Protein AF-A0AAF0L3R3-F1 (afdb_monomer_lite)

Sequence (120 aa):
MTKEWRGQRQHPVTLIAAVVGAGVGLLVPLMVVGDQAGRAAPYLAVGFVGGLLLGVVAFSLLRPGWSGLVLVAAMFAAMFLFNRVLDGWSVALPPWILASFAGSVFGAHLRWLAERRRRT

Structure (mmCIF, N/CA/C/O backbone):
data_AF-A0AAF0L3R3-F1
#
_entry.id   AF-A0AAF0L3R3-F1
#
loop_
_atom_site.group_PDB
_atom_site.id
_atom_site.type_symbol
_atom_site.label_atom_id
_atom_site.label_alt_id
_atom_site.label_comp_id
_atom_site.label_asym_id
_atom_site.label_entity_id
_atom_site.label_seq_id
_atom_site.pdbx_PDB_ins_code
_atom_site.Cartn_x
_atom_site.Cartn_y
_atom_site.Cartn_z
_atom_site.occupancy
_atom_site.B_iso_or_equiv
_atom_site.auth_seq_id
_atom_site.auth_comp_id
_atom_site.auth_asym_id
_atom_site.auth_atom_id
_atom_site.pdbx_PDB_model_num
ATOM 1 N N . MET A 1 1 ? -21.870 20.090 19.122 1.00 50.16 1 MET A N 1
ATOM 2 C CA . MET A 1 1 ? -22.243 19.973 17.690 1.00 50.16 1 MET A CA 1
ATOM 3 C C . MET A 1 1 ? -21.065 19.969 16.696 1.00 50.16 1 MET A C 1
ATOM 5 O O . MET A 1 1 ? -21.262 19.584 15.555 1.00 50.16 1 MET A O 1
ATOM 9 N N . THR A 1 2 ? -19.827 20.318 17.072 1.00 55.31 2 THR A N 1
ATOM 10 C CA . THR A 1 2 ? -18.687 20.439 16.125 1.00 55.31 2 THR A CA 1
ATOM 11 C C . THR A 1 2 ? -17.878 19.156 15.874 1.00 55.31 2 THR A C 1
ATOM 13 O O . THR A 1 2 ? -17.114 19.092 14.911 1.00 55.31 2 THR A O 1
ATOM 16 N N . LYS A 1 3 ? -18.006 18.133 16.729 1.00 53.53 3 LYS A N 1
ATOM 17 C CA . LYS A 1 3 ? -17.227 16.881 16.632 1.00 53.53 3 LYS A CA 1
ATOM 18 C C . LYS A 1 3 ? -17.807 15.910 15.595 1.00 53.53 3 LYS A C 1
ATOM 20 O O . LYS A 1 3 ? -17.062 15.251 14.880 1.00 53.53 3 LYS A O 1
ATOM 25 N N . GLU A 1 4 ? -19.129 15.898 15.476 1.00 53.19 4 GLU A N 1
ATOM 26 C CA . GLU A 1 4 ? -19.893 15.021 14.583 1.00 53.19 4 GLU A CA 1
ATOM 27 C C . GLU A 1 4 ? -19.735 15.433 13.108 1.00 53.19 4 GLU A C 1
ATOM 29 O O . GLU A 1 4 ? -19.397 14.610 12.261 1.00 53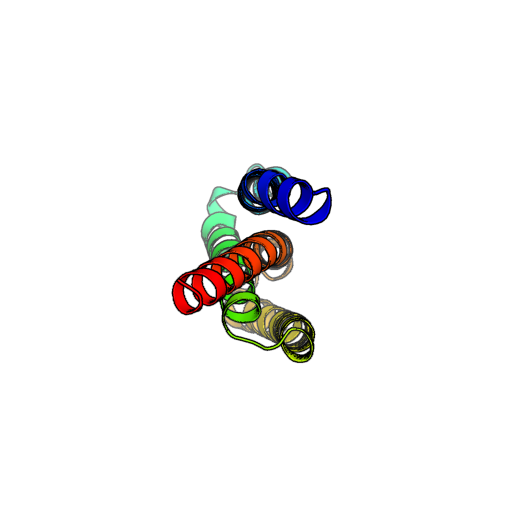.19 4 GLU A O 1
ATOM 34 N N . TRP A 1 5 ? -19.798 16.742 12.832 1.00 50.78 5 TRP A N 1
ATOM 35 C CA . TRP A 1 5 ? -19.547 17.327 11.507 1.00 50.78 5 TRP A CA 1
ATOM 36 C C . TRP A 1 5 ? -18.121 17.096 10.977 1.00 50.78 5 TRP A C 1
ATOM 38 O O . TRP A 1 5 ? -17.921 16.972 9.767 1.00 50.78 5 TRP A O 1
ATOM 48 N N . ARG A 1 6 ? -17.118 17.038 11.868 1.00 54.06 6 ARG A N 1
ATOM 49 C CA . ARG A 1 6 ? -15.716 16.796 11.485 1.00 54.06 6 ARG A CA 1
ATOM 50 C C . ARG A 1 6 ? -15.471 15.339 11.096 1.00 54.06 6 ARG A C 1
ATOM 52 O O . ARG A 1 6 ? -14.780 15.105 10.111 1.00 54.06 6 ARG A O 1
ATOM 59 N N . GLY A 1 7 ? -16.083 14.389 11.806 1.00 56.75 7 GLY A N 1
ATOM 60 C CA . GLY A 1 7 ? -16.041 12.974 11.429 1.00 56.75 7 GLY A CA 1
ATOM 61 C C . GLY A 1 7 ? -16.680 12.738 10.059 1.00 56.75 7 GLY A C 1
ATOM 62 O O . GLY A 1 7 ? -16.070 12.113 9.198 1.00 56.75 7 GLY A O 1
ATOM 63 N N . GLN A 1 8 ? -17.841 13.352 9.807 1.00 56.16 8 GLN A N 1
ATOM 64 C CA . GLN A 1 8 ? -18.625 13.122 8.590 1.00 56.16 8 GLN A CA 1
ATOM 65 C C . GLN A 1 8 ? -17.911 13.537 7.286 1.00 56.16 8 GLN A C 1
ATOM 67 O O . GLN A 1 8 ? -18.002 12.825 6.286 1.00 56.16 8 GLN A O 1
ATOM 72 N N . ARG A 1 9 ? -17.156 14.650 7.287 1.00 57.59 9 ARG A N 1
ATOM 73 C CA . ARG A 1 9 ? -16.378 15.105 6.111 1.00 57.59 9 ARG A CA 1
ATOM 74 C C . ARG A 1 9 ? -15.043 14.376 5.929 1.00 57.59 9 ARG A C 1
ATOM 76 O O . ARG A 1 9 ? -14.510 14.374 4.825 1.00 57.59 9 ARG A O 1
ATOM 83 N N . GLN A 1 10 ? -14.502 13.742 6.970 1.00 61.22 10 GLN A N 1
ATOM 84 C CA . GLN A 1 10 ? -13.243 12.990 6.878 1.00 61.22 10 GLN A CA 1
ATOM 85 C C . GLN A 1 10 ? -13.393 11.667 6.097 1.00 61.22 10 GLN A C 1
ATOM 87 O O . GLN A 1 10 ? -12.398 11.136 5.604 1.00 61.22 10 GLN A O 1
ATOM 92 N N . HIS A 1 11 ? -14.618 11.154 5.925 1.00 64.62 11 HIS A N 1
ATOM 93 C CA . HIS A 1 11 ? -14.906 9.882 5.242 1.00 64.62 11 HIS A CA 1
ATOM 94 C C . HIS A 1 11 ? -14.688 9.888 3.724 1.00 64.62 11 HIS A C 1
ATOM 96 O O . HIS A 1 11 ? -13.918 9.049 3.255 1.00 64.62 11 HIS A O 1
ATOM 102 N N . PRO A 1 12 ? -15.302 10.803 2.940 1.00 71.81 12 PRO A N 1
ATOM 103 C CA . PRO A 1 12 ? -15.013 10.873 1.512 1.00 71.81 12 PRO A CA 1
ATOM 104 C C . PRO A 1 12 ? -13.544 11.225 1.285 1.00 71.81 12 PRO A C 1
ATOM 106 O O . PRO A 1 12 ? -12.919 10.678 0.390 1.00 71.81 12 PRO A O 1
ATOM 109 N N . VAL A 1 13 ? -12.958 12.058 2.149 1.00 81.12 13 VAL A N 1
ATOM 110 C CA . VAL A 1 13 ? -11.558 12.477 2.029 1.00 81.12 13 VAL A CA 1
ATOM 111 C C . VAL A 1 13 ? -10.588 11.313 2.241 1.00 81.12 13 VAL A C 1
ATOM 113 O O . VAL A 1 13 ? -9.629 11.208 1.489 1.00 81.12 13 VAL A O 1
ATOM 116 N N . THR A 1 14 ? -10.826 10.412 3.202 1.00 83.19 14 THR A N 1
ATOM 117 C CA . THR A 1 14 ? -9.948 9.238 3.410 1.00 83.19 14 THR A CA 1
ATOM 118 C C . THR A 1 14 ? -10.056 8.219 2.280 1.00 83.19 14 THR A C 1
ATOM 120 O O . THR A 1 14 ? -9.036 7.694 1.843 1.00 83.19 14 THR A O 1
ATOM 123 N N . LEU A 1 15 ? -11.260 7.980 1.756 1.00 82.88 15 LEU A N 1
ATOM 124 C CA . LEU A 1 15 ? -11.462 7.127 0.580 1.00 82.88 15 LEU A CA 1
ATOM 125 C C . LEU A 1 15 ? -10.817 7.724 -0.674 1.00 82.88 15 LEU A C 1
ATOM 127 O O . LEU A 1 15 ? -10.066 7.037 -1.360 1.00 82.88 15 LEU A O 1
ATOM 131 N N . ILE A 1 16 ? -11.047 9.013 -0.938 1.00 87.50 16 ILE A N 1
ATOM 132 C CA . ILE A 1 16 ? -10.418 9.732 -2.053 1.00 87.50 16 ILE A CA 1
ATOM 133 C C . ILE A 1 16 ? -8.897 9.709 -1.896 1.00 87.50 16 ILE A C 1
ATOM 135 O O . ILE A 1 16 ? -8.204 9.399 -2.855 1.00 87.50 16 ILE A O 1
ATOM 139 N N . ALA A 1 17 ? -8.364 9.956 -0.697 1.00 86.81 17 ALA A N 1
ATOM 140 C CA . ALA A 1 17 ? -6.928 9.894 -0.442 1.00 86.81 17 ALA A CA 1
ATOM 141 C C . ALA A 1 17 ? -6.351 8.492 -0.685 1.00 86.81 17 ALA A C 1
ATOM 143 O O . ALA A 1 17 ? -5.265 8.381 -1.247 1.00 86.81 17 ALA A O 1
ATOM 144 N N . ALA A 1 18 ? -7.070 7.425 -0.321 1.00 87.62 18 ALA A N 1
ATOM 145 C CA . ALA A 1 18 ? -6.651 6.058 -0.619 1.00 87.62 18 ALA A CA 1
ATOM 146 C C . ALA A 1 18 ? -6.654 5.770 -2.130 1.00 87.62 18 ALA A C 1
ATOM 148 O O . ALA A 1 18 ? -5.686 5.210 -2.638 1.00 87.62 18 ALA A O 1
ATOM 149 N N . VAL A 1 19 ? -7.692 6.193 -2.861 1.00 90.06 19 VAL A N 1
ATOM 150 C CA . VAL A 1 19 ? -7.773 6.014 -4.323 1.00 90.06 19 VAL A CA 1
ATOM 151 C C . VAL A 1 19 ? -6.696 6.828 -5.038 1.00 90.06 19 VAL A C 1
ATOM 153 O O . VAL A 1 19 ? -6.002 6.298 -5.901 1.00 90.06 19 VAL A O 1
ATOM 156 N N . VAL A 1 20 ? -6.512 8.092 -4.656 1.00 90.81 20 VAL A N 1
ATOM 157 C CA . VAL A 1 20 ? -5.460 8.958 -5.201 1.00 90.81 20 VAL A CA 1
ATOM 158 C C . VAL A 1 20 ? -4.085 8.378 -4.884 1.00 90.81 20 VAL A C 1
ATOM 160 O O . VAL A 1 20 ? -3.255 8.272 -5.780 1.00 90.81 20 VAL A O 1
ATOM 163 N N . GLY A 1 21 ? -3.852 7.934 -3.647 1.00 86.94 21 GLY A N 1
ATOM 164 C CA . GLY A 1 21 ? -2.603 7.289 -3.246 1.00 86.94 21 GLY A CA 1
ATOM 165 C C . GLY A 1 21 ? -2.318 6.011 -4.037 1.00 86.94 21 GLY A C 1
ATOM 166 O O . GLY A 1 21 ? -1.187 5.804 -4.468 1.00 86.94 21 GLY A O 1
ATOM 167 N N . ALA A 1 22 ? -3.336 5.183 -4.288 1.00 88.62 22 ALA A N 1
ATOM 168 C CA . ALA A 1 22 ? -3.208 3.991 -5.123 1.00 88.62 22 ALA A CA 1
ATOM 169 C C . ALA A 1 22 ? -2.908 4.366 -6.584 1.00 88.62 22 ALA A C 1
ATOM 171 O O . ALA A 1 22 ? -2.019 3.783 -7.198 1.00 88.62 22 ALA A O 1
ATOM 172 N N . GLY A 1 23 ? -3.586 5.386 -7.118 1.00 89.19 23 GLY A N 1
ATOM 173 C CA . GLY A 1 23 ? -3.314 5.923 -8.450 1.00 89.19 23 GLY A CA 1
ATOM 174 C C . GLY A 1 23 ? -1.873 6.411 -8.590 1.00 89.19 23 GLY A C 1
ATOM 175 O O . GLY A 1 23 ? -1.190 6.029 -9.534 1.00 89.19 23 GLY A O 1
ATOM 176 N N . VAL A 1 24 ? -1.377 7.180 -7.618 1.00 88.94 24 VAL A N 1
ATOM 177 C CA . VAL A 1 24 ? 0.019 7.650 -7.565 1.00 88.94 24 VAL A CA 1
ATOM 178 C C . VAL A 1 24 ? 0.993 6.477 -7.445 1.00 88.94 24 VAL A C 1
ATOM 180 O O . VAL A 1 24 ? 1.986 6.437 -8.169 1.00 88.94 24 VAL A O 1
ATOM 183 N N . GLY A 1 25 ? 0.699 5.502 -6.582 1.00 85.06 25 GLY A N 1
ATOM 184 C CA . GLY A 1 25 ? 1.536 4.318 -6.382 1.00 85.06 25 GLY A CA 1
ATOM 185 C C . GLY A 1 25 ? 1.643 3.401 -7.594 1.00 85.06 25 GLY A C 1
ATOM 186 O O . GLY A 1 25 ? 2.609 2.651 -7.693 1.00 85.06 25 GLY A O 1
ATOM 187 N N . LEU A 1 26 ? 0.697 3.492 -8.528 1.00 87.38 26 LEU A N 1
ATOM 188 C CA . LEU A 1 26 ? 0.750 2.796 -9.808 1.00 87.38 26 LEU A CA 1
ATOM 189 C C . LEU A 1 26 ? 1.386 3.665 -10.904 1.00 87.38 26 LEU A C 1
ATOM 191 O O . LEU A 1 26 ? 2.311 3.227 -11.586 1.00 87.38 26 LEU A O 1
ATOM 195 N N . LEU A 1 27 ? 0.910 4.903 -11.068 1.00 87.06 27 LEU A N 1
ATOM 196 C CA . LEU A 1 27 ? 1.306 5.789 -12.164 1.00 87.06 27 LEU A CA 1
ATOM 197 C C . LEU A 1 27 ? 2.756 6.253 -12.053 1.00 87.06 27 LEU A C 1
ATOM 199 O O . LEU A 1 27 ? 3.461 6.240 -13.056 1.00 87.06 27 LEU A O 1
ATOM 203 N N . VAL A 1 28 ? 3.222 6.650 -10.864 1.00 87.31 28 VAL A N 1
ATOM 204 C CA . VAL A 1 28 ? 4.582 7.193 -10.714 1.00 87.31 28 VAL A CA 1
ATOM 205 C C . VAL A 1 28 ? 5.639 6.145 -11.083 1.00 87.31 28 VAL A C 1
ATOM 207 O O . VAL A 1 28 ? 6.481 6.444 -11.929 1.00 87.31 28 VAL A O 1
ATOM 210 N N . PRO A 1 29 ? 5.593 4.906 -10.559 1.00 83.38 29 PRO A N 1
ATOM 211 C CA . PRO A 1 29 ? 6.547 3.876 -10.960 1.00 83.38 29 PRO A CA 1
ATOM 212 C C . PRO A 1 29 ? 6.459 3.500 -12.442 1.00 83.38 29 PRO A C 1
ATOM 214 O O . PRO A 1 29 ? 7.495 3.294 -13.068 1.00 83.38 29 PRO A O 1
ATOM 217 N N . LEU A 1 30 ? 5.257 3.467 -13.031 1.00 84.94 30 LEU A N 1
ATOM 218 C CA . LEU A 1 30 ? 5.095 3.228 -14.471 1.00 84.94 30 LEU A CA 1
ATOM 219 C C . LEU A 1 30 ? 5.784 4.311 -15.312 1.00 84.94 30 LEU A C 1
ATOM 221 O O . LEU A 1 30 ? 6.485 3.985 -16.267 1.00 84.94 30 LEU A O 1
ATOM 225 N N . MET A 1 31 ? 5.634 5.581 -14.931 1.00 85.06 31 MET A N 1
ATOM 226 C CA . MET A 1 31 ? 6.264 6.707 -15.629 1.00 85.06 31 MET A CA 1
ATOM 227 C C . MET A 1 31 ? 7.790 6.704 -15.488 1.00 85.06 31 MET A C 1
ATOM 229 O O . MET A 1 31 ? 8.488 7.054 -16.433 1.00 85.06 31 MET A O 1
ATOM 233 N N . VAL A 1 32 ? 8.316 6.285 -14.332 1.00 84.12 32 VAL A N 1
ATOM 234 C CA . VAL A 1 32 ? 9.768 6.184 -14.093 1.00 84.12 32 VAL A CA 1
ATOM 235 C C . VAL A 1 32 ? 10.398 5.065 -14.920 1.00 84.12 32 VAL A C 1
ATOM 237 O O . VAL A 1 32 ? 11.514 5.208 -15.413 1.00 84.12 32 VAL A O 1
ATOM 240 N N . VAL A 1 33 ? 9.693 3.946 -15.070 1.00 83.50 33 VAL A N 1
ATOM 241 C CA . VAL A 1 33 ? 10.173 2.793 -15.838 1.00 83.50 33 VAL A CA 1
ATOM 242 C C . VAL A 1 33 ? 10.066 3.027 -17.353 1.00 83.50 33 VAL A C 1
ATOM 244 O O . VAL A 1 33 ? 10.880 2.492 -18.111 1.00 83.50 33 VAL A O 1
ATOM 247 N N . GLY A 1 34 ? 9.092 3.825 -17.802 1.00 81.12 34 GLY A N 1
ATOM 248 C CA . GLY A 1 34 ? 8.947 4.234 -19.201 1.00 81.12 34 GLY A CA 1
ATOM 249 C C . GLY A 1 34 ? 8.832 3.042 -20.156 1.00 81.12 34 GLY A C 1
ATOM 250 O O . GLY A 1 34 ? 8.048 2.121 -19.930 1.00 81.12 34 GLY A O 1
ATOM 251 N N . ASP A 1 35 ? 9.654 3.019 -21.204 1.00 79.94 35 ASP A N 1
ATOM 252 C CA . ASP A 1 35 ? 9.601 2.005 -22.271 1.00 79.94 35 ASP A CA 1
ATOM 253 C C . ASP A 1 35 ? 9.934 0.578 -21.793 1.00 79.94 35 ASP A C 1
ATOM 255 O O . ASP A 1 35 ? 9.616 -0.410 -22.458 1.00 79.94 35 ASP A O 1
ATOM 259 N N . GLN A 1 36 ? 10.538 0.436 -20.609 1.00 78.00 36 GLN A N 1
ATOM 260 C CA . GLN A 1 36 ? 10.807 -0.862 -19.982 1.00 78.00 36 GLN A CA 1
ATOM 261 C C . GLN A 1 36 ? 9.568 -1.428 -19.260 1.00 78.00 36 GLN A C 1
ATOM 263 O O . GLN A 1 36 ? 9.638 -2.531 -18.709 1.00 78.00 36 GLN A O 1
ATOM 268 N N . ALA A 1 37 ? 8.429 -0.718 -19.260 1.00 73.25 37 ALA A N 1
ATOM 269 C CA . ALA A 1 37 ? 7.241 -1.067 -18.476 1.00 73.25 37 ALA A CA 1
ATOM 270 C C . ALA A 1 37 ? 6.736 -2.484 -18.761 1.00 73.25 37 ALA A C 1
ATOM 272 O O . ALA A 1 37 ? 6.349 -3.185 -17.832 1.00 73.25 37 ALA A O 1
ATOM 273 N N . GLY A 1 38 ? 6.815 -2.951 -20.011 1.00 74.88 38 GLY A N 1
ATOM 274 C CA . GLY A 1 38 ? 6.408 -4.312 -20.372 1.00 74.88 38 GLY A CA 1
ATOM 275 C C . GLY A 1 38 ? 7.247 -5.406 -19.700 1.00 74.88 38 GLY A C 1
ATOM 276 O O . GLY A 1 38 ? 6.706 -6.429 -19.289 1.00 74.88 38 GLY A O 1
ATOM 277 N N . ARG A 1 39 ? 8.556 -5.181 -19.525 1.00 79.94 39 ARG A N 1
ATOM 278 C CA . ARG A 1 39 ? 9.462 -6.118 -18.829 1.00 79.94 39 ARG A CA 1
ATOM 279 C C . ARG A 1 39 ? 9.391 -5.964 -17.311 1.00 79.94 39 ARG A C 1
ATOM 281 O O . ARG A 1 39 ? 9.554 -6.933 -16.579 1.00 79.94 39 ARG A O 1
ATOM 288 N N . ALA A 1 40 ? 9.122 -4.747 -16.850 1.00 81.50 40 ALA A N 1
ATOM 289 C CA . ALA A 1 40 ? 8.985 -4.395 -15.445 1.00 81.50 40 ALA A CA 1
ATOM 290 C C . ALA A 1 40 ? 7.609 -4.735 -14.843 1.00 81.50 40 ALA A C 1
ATOM 292 O O . ALA A 1 40 ? 7.468 -4.778 -13.622 1.00 81.50 40 ALA A O 1
ATOM 293 N N . ALA A 1 41 ? 6.598 -4.966 -15.684 1.00 83.69 41 ALA A N 1
ATOM 294 C CA . ALA A 1 41 ? 5.209 -5.193 -15.302 1.00 83.69 41 ALA A CA 1
ATOM 295 C C . ALA A 1 41 ? 5.013 -6.199 -14.152 1.00 83.69 41 ALA A C 1
ATOM 297 O O . ALA A 1 41 ? 4.306 -5.847 -13.205 1.00 83.69 41 ALA A O 1
ATOM 298 N N . PRO A 1 42 ? 5.630 -7.403 -14.148 1.00 84.38 42 PRO A N 1
ATOM 299 C CA . PRO A 1 42 ? 5.452 -8.338 -13.037 1.00 84.38 42 PRO A CA 1
ATOM 300 C C . PRO A 1 42 ? 6.014 -7.787 -11.719 1.00 84.38 42 PRO A C 1
ATOM 302 O O . PRO A 1 42 ? 5.389 -7.939 -10.674 1.00 84.38 42 PRO A O 1
ATOM 305 N N . TYR A 1 43 ? 7.143 -7.079 -11.757 1.00 85.00 43 TYR A N 1
ATOM 306 C CA . TYR A 1 43 ? 7.761 -6.468 -10.577 1.00 85.00 43 TYR A CA 1
ATOM 307 C C . TYR A 1 43 ? 6.922 -5.324 -10.017 1.00 85.00 43 TYR A C 1
ATOM 309 O O . TYR A 1 43 ? 6.708 -5.241 -8.808 1.00 85.00 43 TYR A O 1
ATOM 317 N N . LEU A 1 44 ? 6.400 -4.477 -10.906 1.00 87.00 44 LEU A N 1
ATOM 318 C CA . LEU A 1 44 ? 5.495 -3.390 -10.548 1.00 87.00 44 LEU A CA 1
ATOM 319 C C . LEU A 1 44 ? 4.194 -3.929 -9.948 1.00 87.00 44 LEU A C 1
ATOM 321 O O . LEU A 1 44 ? 3.742 -3.419 -8.926 1.00 87.00 44 LEU A O 1
ATOM 325 N N . ALA A 1 45 ? 3.627 -4.984 -10.539 1.00 88.31 45 ALA A N 1
ATOM 326 C CA . ALA A 1 45 ? 2.403 -5.614 -10.058 1.00 88.31 45 ALA A CA 1
ATOM 327 C C . ALA A 1 45 ? 2.594 -6.243 -8.672 1.00 88.31 45 ALA A C 1
ATOM 329 O O . ALA A 1 45 ? 1.799 -5.981 -7.771 1.00 88.31 45 ALA A O 1
ATOM 330 N N . VAL A 1 46 ? 3.662 -7.024 -8.471 1.00 87.81 46 VAL A N 1
ATOM 331 C CA . VAL A 1 46 ? 3.950 -7.647 -7.169 1.00 87.81 46 VAL A CA 1
ATOM 332 C C . VAL A 1 46 ? 4.249 -6.583 -6.113 1.00 87.81 46 VAL A C 1
ATOM 334 O O . VAL A 1 46 ? 3.716 -6.663 -5.007 1.00 87.81 46 VAL A O 1
ATOM 337 N N . GLY A 1 47 ? 5.045 -5.568 -6.461 1.00 88.25 47 GLY A N 1
ATOM 338 C CA . GLY A 1 47 ? 5.310 -4.416 -5.605 1.00 88.25 47 GLY A CA 1
ATOM 339 C C . GLY A 1 47 ? 4.017 -3.737 -5.162 1.00 88.25 47 GLY A C 1
ATOM 340 O O . GLY A 1 47 ? 3.728 -3.650 -3.971 1.00 88.25 47 GLY A O 1
ATOM 341 N N . PHE A 1 48 ? 3.196 -3.330 -6.128 1.00 90.00 48 PHE A N 1
ATOM 342 C CA . PHE A 1 48 ? 1.943 -2.623 -5.890 1.00 90.00 48 PHE A CA 1
ATOM 343 C C . PHE A 1 48 ? 0.947 -3.444 -5.062 1.00 90.00 48 PHE A C 1
ATOM 345 O O . PHE A 1 48 ? 0.474 -2.982 -4.024 1.00 90.00 48 PHE A O 1
ATOM 352 N N . VAL A 1 49 ? 0.640 -4.671 -5.491 1.00 91.44 49 VAL A N 1
ATOM 353 C CA . VAL A 1 49 ? -0.350 -5.528 -4.821 1.00 91.44 49 VAL A CA 1
ATOM 354 C C . VAL A 1 49 ? 0.122 -5.899 -3.421 1.00 91.44 49 VAL A C 1
ATOM 356 O O . VAL A 1 49 ? -0.655 -5.807 -2.471 1.00 91.44 49 VAL A O 1
ATOM 359 N N . GLY A 1 50 ? 1.392 -6.276 -3.277 1.00 88.50 50 GLY A N 1
ATOM 360 C CA . GLY A 1 50 ? 1.955 -6.649 -1.987 1.00 88.50 50 GLY A CA 1
ATOM 361 C C . GLY A 1 50 ? 1.953 -5.488 -0.994 1.00 88.50 50 GLY A C 1
ATOM 362 O O . GLY A 1 50 ? 1.483 -5.654 0.132 1.00 88.50 50 GLY A O 1
ATOM 363 N N . GLY A 1 51 ? 2.367 -4.296 -1.434 1.00 89.00 51 GLY A N 1
ATOM 364 C CA . GLY A 1 51 ? 2.309 -3.086 -0.619 1.00 89.00 51 GLY A CA 1
ATOM 365 C C . GLY A 1 51 ? 0.879 -2.728 -0.214 1.00 89.00 51 GLY A C 1
ATOM 366 O O . GLY A 1 51 ? 0.595 -2.533 0.969 1.00 89.00 51 GLY A O 1
ATOM 367 N N . LEU A 1 52 ? -0.050 -2.714 -1.175 1.00 91.62 52 LEU A N 1
ATOM 368 C CA . LEU A 1 52 ? -1.454 -2.387 -0.924 1.00 91.62 52 LEU A CA 1
ATOM 369 C C . LEU A 1 52 ? -2.080 -3.342 0.095 1.00 91.62 52 LEU A C 1
ATOM 371 O O . LEU A 1 52 ? -2.630 -2.894 1.101 1.00 91.62 52 LEU A O 1
ATOM 375 N N . LEU A 1 53 ? -1.965 -4.652 -0.134 1.00 91.94 53 LEU A N 1
ATOM 376 C CA . LEU A 1 53 ? -2.539 -5.666 0.748 1.00 91.94 53 LEU A CA 1
ATOM 377 C C . LEU A 1 53 ? -1.948 -5.589 2.149 1.00 91.94 53 LEU A C 1
ATOM 379 O O . LEU A 1 53 ? -2.696 -5.613 3.127 1.00 91.94 53 LEU A O 1
ATOM 383 N N . LEU A 1 54 ? -0.628 -5.446 2.257 1.00 90.12 54 LEU A N 1
ATOM 384 C CA . LEU A 1 54 ? 0.027 -5.316 3.548 1.00 90.12 54 LEU A CA 1
ATOM 385 C C . LEU A 1 54 ? -0.474 -4.077 4.300 1.00 90.12 54 LEU A C 1
ATOM 387 O O . LEU A 1 54 ? -0.845 -4.189 5.468 1.00 90.12 54 LEU A O 1
ATOM 391 N N . GLY A 1 55 ? -0.525 -2.916 3.642 1.00 89.00 55 GLY A N 1
ATOM 392 C CA . GLY A 1 55 ? -1.038 -1.686 4.242 1.00 89.00 55 GLY A CA 1
ATOM 393 C C . GLY A 1 55 ? -2.477 -1.849 4.737 1.00 89.00 55 GLY A C 1
ATOM 394 O O . GLY A 1 55 ? -2.782 -1.492 5.879 1.00 89.00 55 GLY A O 1
ATOM 395 N N . VAL A 1 56 ? -3.344 -2.456 3.917 1.00 92.19 56 VAL A N 1
ATOM 396 C CA . VAL A 1 56 ? -4.744 -2.725 4.280 1.00 92.19 56 VAL A CA 1
ATOM 397 C C . VAL A 1 56 ? -4.823 -3.638 5.495 1.00 92.19 56 VAL A C 1
ATOM 399 O O . VAL A 1 56 ? -5.487 -3.298 6.474 1.00 92.19 56 VAL A O 1
ATOM 402 N N . VAL A 1 57 ? -4.147 -4.784 5.462 1.00 91.31 57 VAL A N 1
ATOM 403 C CA . VAL A 1 57 ? -4.185 -5.788 6.535 1.00 91.31 57 VAL A CA 1
ATOM 404 C C . VAL A 1 57 ? -3.617 -5.215 7.831 1.00 91.31 57 VAL A C 1
ATOM 406 O O . VAL A 1 57 ? -4.255 -5.310 8.881 1.00 91.31 57 VAL A O 1
ATOM 409 N N . ALA A 1 58 ? -2.460 -4.556 7.764 1.00 88.50 58 ALA A N 1
ATOM 410 C CA . ALA A 1 58 ? -1.797 -4.012 8.938 1.00 88.50 58 ALA A CA 1
ATOM 411 C C . ALA A 1 58 ? -2.662 -2.959 9.643 1.00 88.50 58 ALA A C 1
ATOM 413 O O . ALA A 1 58 ? -2.797 -2.994 10.863 1.00 88.50 58 ALA A O 1
ATOM 414 N N . PHE A 1 59 ? -3.294 -2.048 8.903 1.00 88.62 59 PHE A N 1
ATOM 415 C CA . PHE A 1 59 ? -4.067 -0.958 9.510 1.00 88.62 59 PHE A CA 1
ATOM 416 C C . PHE A 1 59 ? -5.531 -1.311 9.791 1.00 88.62 59 PHE A C 1
ATOM 418 O O . PHE A 1 59 ? -6.161 -0.648 10.620 1.00 88.62 59 PHE A O 1
ATOM 425 N N . SER A 1 60 ? -6.064 -2.360 9.156 1.00 88.12 60 SER A N 1
ATOM 426 C CA . SER A 1 60 ? -7.402 -2.876 9.464 1.00 88.12 60 SER A CA 1
ATOM 427 C C . SER A 1 60 ? -7.418 -3.781 10.695 1.00 88.12 60 SER A C 1
ATOM 429 O O . SER A 1 60 ? -8.339 -3.676 11.507 1.00 88.12 60 SER A O 1
ATOM 431 N N . LEU A 1 61 ? -6.403 -4.639 10.860 1.00 86.94 61 LEU A N 1
ATOM 432 C CA . LEU A 1 61 ? -6.395 -5.679 11.894 1.00 86.94 61 LEU A CA 1
ATOM 433 C C . LEU A 1 61 ? -5.521 -5.343 13.104 1.00 86.94 61 LEU A C 1
ATOM 435 O O . LEU A 1 61 ? -5.864 -5.725 14.224 1.00 86.94 61 LEU A O 1
ATOM 439 N N . LEU A 1 62 ? -4.391 -4.653 12.916 1.00 84.94 62 LEU A N 1
ATOM 440 C CA . LEU A 1 62 ? -3.452 -4.433 14.015 1.00 84.94 62 LEU A CA 1
ATOM 441 C C . LEU A 1 62 ? -3.811 -3.195 14.837 1.00 84.94 62 LEU A C 1
ATOM 443 O O . LEU A 1 62 ? -4.399 -2.208 14.375 1.00 84.94 62 LEU A O 1
ATOM 447 N N . ARG A 1 63 ? -3.381 -3.227 16.101 1.00 79.62 63 ARG A N 1
ATOM 448 C CA . ARG A 1 63 ? -3.382 -2.036 16.951 1.00 79.62 63 ARG A CA 1
ATOM 449 C C . ARG A 1 63 ? -2.449 -0.969 16.353 1.00 79.62 63 ARG A C 1
ATOM 451 O O . ARG A 1 63 ? -1.400 -1.329 15.815 1.00 79.62 63 ARG A O 1
ATOM 458 N N . PRO A 1 64 ? -2.766 0.334 16.508 1.00 72.62 64 PRO A N 1
ATOM 459 C CA . PRO A 1 64 ? -1.982 1.429 15.928 1.00 72.62 64 PRO A CA 1
ATOM 460 C C . PRO A 1 64 ? -0.475 1.333 16.214 1.00 72.62 64 PRO A C 1
ATOM 462 O O . PRO A 1 64 ? 0.325 1.537 15.309 1.00 72.62 64 PRO A O 1
ATOM 465 N N . GLY A 1 65 ? -0.086 0.922 17.428 1.00 76.88 65 GLY A N 1
ATOM 466 C CA . GLY A 1 65 ? 1.325 0.776 17.810 1.00 76.88 65 GLY A CA 1
ATOM 467 C C . GLY A 1 65 ? 2.092 -0.334 17.077 1.00 76.88 65 GLY A C 1
ATOM 468 O O . GLY A 1 65 ? 3.297 -0.218 16.904 1.00 76.88 65 GLY A O 1
ATOM 469 N N . TRP A 1 66 ? 1.410 -1.380 16.601 1.00 84.06 66 TRP A N 1
ATOM 470 C CA . TRP A 1 66 ? 2.040 -2.492 15.875 1.00 84.06 66 TRP A CA 1
ATOM 471 C C . TRP A 1 66 ? 2.010 -2.297 14.360 1.00 84.06 66 TRP A C 1
ATOM 473 O O . TRP A 1 66 ? 2.910 -2.760 13.668 1.00 84.06 66 TRP A O 1
ATOM 483 N N . SER A 1 67 ? 1.004 -1.587 13.845 1.00 80.69 67 SER A N 1
ATOM 484 C CA . SER A 1 67 ? 0.818 -1.384 12.402 1.00 80.69 67 SER A CA 1
ATOM 485 C C . SER A 1 67 ? 2.035 -0.748 11.716 1.00 80.69 67 SER A C 1
ATOM 487 O O . SER A 1 67 ? 2.479 -1.245 10.685 1.00 80.69 67 SER A O 1
ATOM 489 N N . GLY A 1 68 ? 2.637 0.279 12.327 1.00 82.50 68 GLY A N 1
ATOM 490 C CA . GLY A 1 68 ? 3.852 0.912 11.807 1.00 82.50 68 GLY A CA 1
ATOM 491 C C . GLY A 1 68 ? 5.073 -0.010 11.849 1.00 82.50 68 GLY A C 1
ATOM 492 O O . GLY A 1 68 ? 5.810 -0.092 10.871 1.00 82.50 68 GLY A O 1
ATOM 493 N N . LEU A 1 69 ? 5.254 -0.760 12.941 1.00 85.44 69 LEU A N 1
ATOM 494 C CA . LEU A 1 69 ? 6.356 -1.721 13.076 1.00 85.44 69 LEU A CA 1
ATOM 495 C C . LEU A 1 69 ? 6.256 -2.851 12.049 1.00 85.44 69 LEU A C 1
ATOM 497 O O . LEU A 1 69 ? 7.260 -3.215 11.445 1.00 85.44 69 LEU A O 1
ATOM 501 N N . VAL A 1 70 ? 5.048 -3.368 11.810 1.00 87.25 70 VAL A N 1
ATOM 502 C CA . VAL A 1 70 ? 4.804 -4.382 10.775 1.00 87.25 70 VAL A CA 1
ATOM 503 C C . VAL A 1 70 ? 5.096 -3.825 9.389 1.00 87.25 70 VAL A C 1
ATOM 505 O O . VAL A 1 70 ? 5.696 -4.529 8.584 1.00 87.25 70 VAL A O 1
ATOM 508 N N . LEU A 1 71 ? 4.750 -2.563 9.119 1.00 83.19 71 LEU A N 1
ATOM 509 C CA . LEU A 1 71 ? 5.063 -1.936 7.836 1.00 83.19 71 LEU A CA 1
ATOM 510 C C . LEU A 1 71 ? 6.580 -1.822 7.614 1.00 83.19 71 LEU A C 1
ATOM 512 O O . LEU A 1 71 ? 7.075 -2.160 6.542 1.00 83.19 71 LEU A O 1
ATOM 516 N N . VAL A 1 72 ? 7.323 -1.406 8.645 1.00 86.19 72 VAL A N 1
ATOM 517 C CA . VAL A 1 72 ? 8.791 -1.320 8.601 1.00 86.19 72 VAL A CA 1
ATOM 518 C C . VAL A 1 72 ? 9.414 -2.704 8.420 1.00 86.19 72 VAL A C 1
ATOM 520 O O . VAL A 1 72 ? 10.236 -2.894 7.526 1.00 86.19 72 VAL A O 1
AT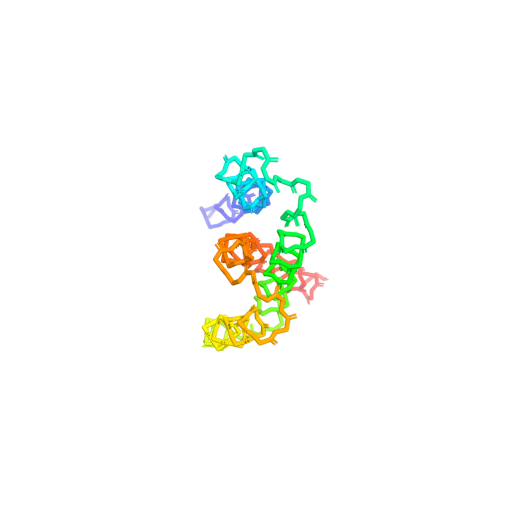OM 523 N N . ALA A 1 73 ? 9.002 -3.691 9.217 1.00 87.00 73 ALA A N 1
ATOM 524 C CA . ALA A 1 73 ? 9.504 -5.060 9.110 1.00 87.00 73 ALA A CA 1
ATOM 525 C C . ALA A 1 73 ? 9.214 -5.663 7.727 1.00 87.00 73 ALA A C 1
ATOM 527 O O . ALA A 1 73 ? 10.086 -6.278 7.112 1.00 87.00 73 ALA A O 1
ATOM 528 N N . ALA A 1 74 ? 8.014 -5.432 7.199 1.00 85.50 74 ALA A N 1
ATOM 529 C CA . ALA A 1 74 ? 7.636 -5.881 5.871 1.00 85.50 74 ALA A CA 1
ATOM 530 C C . ALA A 1 74 ? 8.401 -5.156 4.759 1.00 85.50 74 ALA A C 1
ATOM 532 O O . ALA A 1 74 ? 8.631 -5.755 3.716 1.00 85.50 74 ALA A O 1
ATOM 533 N N . MET A 1 75 ? 8.844 -3.913 4.971 1.00 82.25 75 MET A N 1
ATOM 534 C CA . MET A 1 75 ? 9.719 -3.217 4.024 1.00 82.25 75 MET A 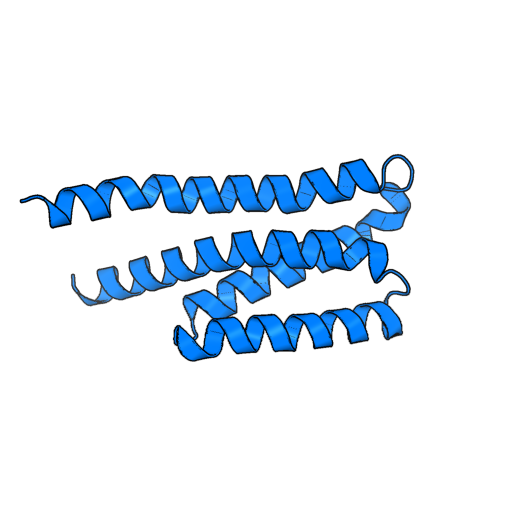CA 1
ATOM 535 C C . MET A 1 75 ? 11.076 -3.920 3.907 1.00 82.25 75 MET A C 1
ATOM 537 O O . MET A 1 75 ? 11.544 -4.165 2.796 1.00 82.25 75 MET A O 1
ATOM 541 N N . PHE A 1 76 ? 11.673 -4.327 5.031 1.00 85.25 76 PHE A N 1
ATOM 542 C CA . PHE A 1 76 ? 12.903 -5.128 5.021 1.00 85.25 76 PHE A CA 1
ATOM 543 C C . PHE A 1 76 ? 12.685 -6.521 4.416 1.00 85.25 76 PHE A C 1
ATOM 545 O O . PHE A 1 76 ?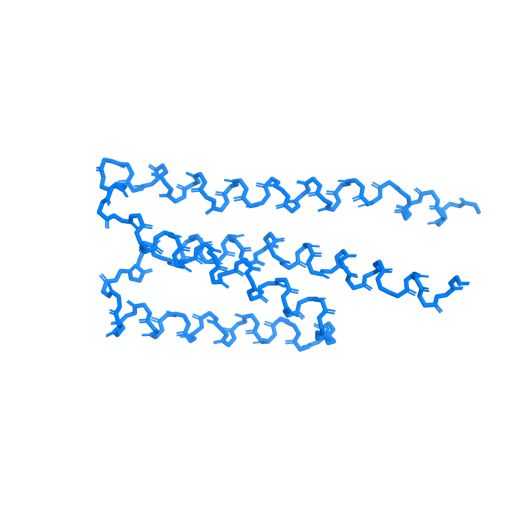 13.514 -6.992 3.637 1.00 85.25 76 PHE A O 1
ATOM 552 N N . ALA A 1 77 ? 11.554 -7.166 4.716 1.00 84.44 77 ALA A N 1
ATOM 553 C CA . ALA A 1 77 ? 11.205 -8.456 4.126 1.00 84.44 77 ALA A CA 1
ATOM 554 C C . ALA A 1 77 ? 11.001 -8.356 2.604 1.00 84.44 77 ALA A C 1
ATOM 556 O O . ALA A 1 77 ? 11.508 -9.195 1.863 1.00 84.44 77 ALA A O 1
ATOM 557 N N . ALA A 1 78 ? 10.320 -7.311 2.128 1.00 81.38 78 ALA A N 1
ATOM 558 C CA . ALA A 1 78 ? 10.116 -7.039 0.708 1.00 81.38 78 ALA A CA 1
ATOM 559 C C . ALA A 1 78 ? 11.442 -6.747 0.001 1.00 81.38 78 ALA A C 1
ATOM 561 O O . ALA A 1 78 ? 11.703 -7.289 -1.067 1.00 81.38 78 ALA A O 1
ATOM 562 N N . MET A 1 79 ? 12.319 -5.961 0.627 1.00 80.06 79 MET A N 1
ATOM 563 C CA . MET A 1 79 ? 13.674 -5.717 0.138 1.00 80.06 79 MET A CA 1
ATOM 564 C C . MET A 1 79 ? 14.465 -7.020 -0.021 1.00 80.06 79 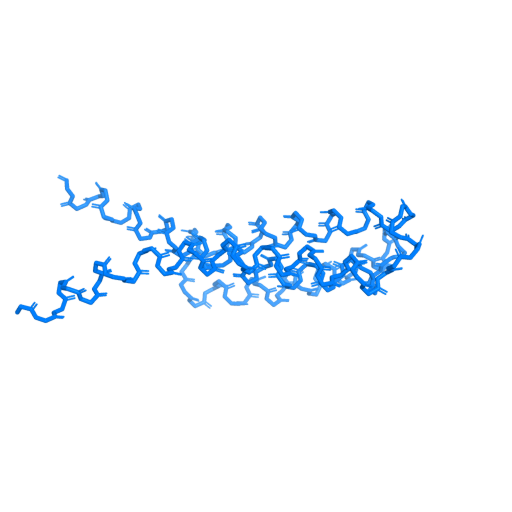MET A C 1
ATOM 566 O O . MET A 1 79 ? 15.070 -7.240 -1.068 1.00 80.06 79 MET A O 1
ATOM 570 N N . PHE A 1 80 ? 14.421 -7.917 0.967 1.00 83.69 80 PHE A N 1
ATOM 571 C CA . PHE A 1 80 ? 15.069 -9.225 0.865 1.00 83.69 80 PHE A CA 1
ATOM 572 C C . PHE A 1 80 ? 14.447 -10.095 -0.237 1.00 83.69 80 PHE A C 1
ATOM 574 O O . PHE A 1 80 ? 15.174 -10.665 -1.051 1.00 83.69 80 PHE A O 1
ATOM 581 N N . LEU A 1 81 ? 13.114 -10.162 -0.297 1.00 79.94 81 LEU A N 1
ATOM 582 C CA . LEU A 1 81 ? 12.375 -10.940 -1.290 1.00 79.94 81 LEU A CA 1
ATOM 583 C C . LEU A 1 81 ? 12.693 -10.472 -2.715 1.00 79.94 81 LEU A C 1
ATOM 585 O O . LEU A 1 81 ? 13.037 -11.283 -3.573 1.00 79.94 81 LEU A O 1
ATOM 589 N N . PHE A 1 82 ? 12.643 -9.164 -2.964 1.00 80.06 82 PHE A N 1
ATOM 590 C CA . PHE A 1 82 ? 12.908 -8.613 -4.288 1.00 80.06 82 PHE A CA 1
ATOM 591 C C . PHE A 1 82 ? 14.378 -8.681 -4.699 1.00 80.06 82 PHE A C 1
ATOM 593 O O . PHE A 1 82 ? 14.659 -8.737 -5.893 1.00 80.06 82 PHE A O 1
ATOM 600 N N . ASN A 1 83 ? 15.297 -8.711 -3.733 1.00 79.06 83 ASN A N 1
ATOM 601 C CA . ASN A 1 83 ? 16.726 -8.875 -3.986 1.00 79.06 83 ASN A CA 1
ATOM 602 C C . ASN A 1 83 ? 17.145 -10.341 -4.192 1.00 79.06 83 ASN A C 1
ATOM 604 O O . ASN A 1 83 ? 18.201 -10.595 -4.751 1.00 79.06 83 ASN A O 1
ATOM 608 N N . ARG A 1 84 ? 16.371 -11.315 -3.695 1.00 77.50 84 ARG A N 1
ATOM 609 C CA . ARG A 1 84 ? 16.720 -12.746 -3.791 1.00 77.50 84 ARG A CA 1
ATOM 610 C C . ARG A 1 84 ? 15.923 -13.524 -4.824 1.00 77.50 84 ARG A C 1
ATOM 612 O O . ARG A 1 84 ? 16.417 -14.539 -5.298 1.00 77.50 84 ARG A O 1
ATOM 619 N N . VAL A 1 85 ? 14.686 -13.115 -5.094 1.00 68.62 85 VAL A N 1
ATOM 620 C CA . VAL A 1 85 ? 13.737 -13.917 -5.881 1.00 68.62 85 VAL A CA 1
ATOM 621 C C . VAL A 1 85 ? 13.389 -13.253 -7.206 1.00 68.62 85 VAL A C 1
ATOM 623 O O . VAL A 1 85 ? 13.190 -13.945 -8.197 1.00 68.62 85 VAL A O 1
ATOM 626 N N . LEU A 1 86 ? 13.293 -11.923 -7.229 1.00 66.62 86 LEU A N 1
ATOM 627 C CA . LEU A 1 86 ? 12.801 -11.190 -8.392 1.00 66.62 86 LEU A CA 1
ATOM 628 C C . LEU A 1 86 ? 13.907 -10.440 -9.166 1.00 66.62 86 LEU A C 1
ATOM 630 O O . LEU A 1 86 ? 13.655 -10.058 -10.299 1.00 66.62 86 LEU A O 1
ATOM 634 N N . ASP A 1 87 ? 15.118 -10.244 -8.627 1.00 73.38 87 ASP A N 1
ATOM 635 C CA . ASP A 1 87 ? 16.191 -9.454 -9.278 1.00 73.38 87 ASP A CA 1
ATOM 636 C C . ASP A 1 87 ? 15.694 -8.093 -9.819 1.00 73.38 87 ASP A C 1
ATOM 638 O O . ASP A 1 87 ? 16.093 -7.605 -10.873 1.00 73.38 87 ASP A O 1
ATOM 642 N N . GLY A 1 88 ? 14.769 -7.469 -9.083 1.00 74.69 88 GLY A N 1
ATOM 643 C CA . GLY A 1 88 ? 14.017 -6.291 -9.532 1.00 74.69 88 GLY A CA 1
ATOM 644 C C . GLY A 1 88 ? 13.696 -5.317 -8.404 1.00 74.69 88 GLY A C 1
ATOM 645 O O . GLY A 1 88 ? 12.729 -4.560 -8.491 1.00 74.69 88 GLY A O 1
ATOM 646 N N . TRP A 1 89 ? 14.479 -5.349 -7.320 1.00 77.81 89 TRP A N 1
ATOM 647 C CA . TRP A 1 89 ? 14.222 -4.592 -6.088 1.00 77.81 89 TRP A CA 1
ATOM 648 C C . TRP A 1 89 ? 14.006 -3.094 -6.331 1.00 77.81 89 TRP A C 1
ATOM 650 O O . TRP A 1 89 ? 13.078 -2.515 -5.773 1.00 77.81 89 TRP A O 1
ATOM 660 N N . SER A 1 90 ? 14.793 -2.486 -7.220 1.00 78.62 90 SER A N 1
ATOM 661 C CA . SER A 1 90 ? 14.733 -1.055 -7.528 1.00 78.62 90 SER A CA 1
ATOM 662 C C . SER A 1 90 ? 13.447 -0.664 -8.254 1.00 78.62 90 SER A C 1
ATOM 664 O O . SER A 1 90 ? 13.009 0.479 -8.155 1.00 78.62 90 SER A O 1
ATOM 666 N N . VAL A 1 91 ? 12.823 -1.619 -8.945 1.00 83.44 91 VAL A N 1
ATOM 667 C CA . VAL A 1 91 ? 11.583 -1.435 -9.704 1.00 83.44 91 VAL A CA 1
ATOM 668 C C . VAL A 1 91 ? 10.361 -1.760 -8.844 1.00 83.44 91 VAL A C 1
ATOM 670 O O . VAL A 1 91 ? 9.357 -1.056 -8.911 1.00 83.44 91 VAL A O 1
ATOM 673 N N . ALA A 1 92 ? 10.437 -2.799 -8.008 1.00 84.81 92 ALA A N 1
ATOM 674 C CA . ALA A 1 92 ? 9.310 -3.276 -7.205 1.00 84.81 92 ALA A CA 1
ATOM 675 C C . ALA A 1 92 ? 9.096 -2.490 -5.899 1.00 84.81 92 ALA A C 1
ATOM 677 O O . ALA A 1 92 ? 7.972 -2.412 -5.398 1.00 84.81 92 ALA A O 1
ATOM 678 N N . LEU A 1 93 ? 10.145 -1.886 -5.333 1.00 84.12 93 LEU A N 1
ATOM 679 C CA . LEU A 1 93 ? 10.021 -1.152 -4.072 1.00 84.12 93 LEU A CA 1
ATOM 680 C C . LEU A 1 93 ? 9.228 0.151 -4.145 1.00 84.12 93 LEU A C 1
ATOM 682 O O . LEU A 1 93 ? 8.417 0.383 -3.248 1.00 84.12 93 LEU A O 1
ATOM 686 N N . PRO A 1 94 ? 9.443 1.023 -5.146 1.00 87.12 94 PRO A N 1
ATOM 687 C CA . PRO A 1 94 ? 8.681 2.260 -5.246 1.00 87.12 94 PRO A CA 1
ATOM 688 C C . PRO A 1 94 ? 7.156 2.036 -5.244 1.00 87.12 94 PRO A C 1
ATOM 690 O O . PRO A 1 94 ? 6.485 2.645 -4.403 1.00 87.12 94 PRO A O 1
ATOM 693 N N . PRO A 1 95 ? 6.581 1.135 -6.074 1.00 88.06 95 PRO A N 1
ATOM 694 C CA . PRO A 1 95 ? 5.155 0.838 -5.998 1.00 88.06 95 PRO A CA 1
ATOM 695 C C . PRO A 1 95 ? 4.778 0.166 -4.678 1.00 88.06 95 PRO A C 1
ATOM 697 O O . PRO A 1 95 ? 3.710 0.463 -4.157 1.00 88.06 95 PRO A O 1
ATOM 700 N N . TRP A 1 96 ? 5.641 -0.668 -4.085 1.00 88.31 96 TRP A N 1
ATOM 701 C CA . TRP A 1 96 ? 5.378 -1.270 -2.773 1.00 88.31 96 TRP A CA 1
ATOM 702 C C . TRP A 1 96 ? 5.184 -0.230 -1.673 1.00 88.31 96 TRP A C 1
ATOM 704 O O . TRP A 1 96 ? 4.203 -0.283 -0.928 1.00 88.31 96 TRP A O 1
ATOM 714 N N . ILE A 1 97 ? 6.095 0.733 -1.567 1.00 88.12 97 ILE A N 1
ATOM 715 C CA . ILE A 1 97 ? 6.035 1.772 -0.537 1.00 88.12 97 ILE A CA 1
ATOM 716 C C . ILE A 1 97 ? 4.798 2.647 -0.758 1.00 88.12 97 ILE A C 1
ATOM 718 O O . ILE A 1 97 ? 3.997 2.827 0.161 1.00 88.12 97 ILE A O 1
ATOM 722 N N . LEU A 1 98 ? 4.598 3.144 -1.981 1.00 88.94 98 LEU A N 1
ATOM 723 C CA . LEU A 1 98 ? 3.478 4.033 -2.300 1.00 88.94 98 LEU A CA 1
ATOM 724 C C . LEU A 1 98 ? 2.120 3.338 -2.127 1.00 88.94 98 LEU A C 1
ATOM 726 O O . LEU A 1 98 ? 1.196 3.909 -1.542 1.00 88.94 98 LEU A O 1
ATOM 730 N N . ALA A 1 99 ? 2.005 2.085 -2.564 1.00 89.00 99 ALA A N 1
ATOM 731 C CA . ALA A 1 99 ? 0.791 1.303 -2.386 1.00 89.00 99 ALA A CA 1
ATOM 732 C C . ALA A 1 99 ? 0.542 0.948 -0.912 1.00 89.00 99 ALA A C 1
ATOM 734 O O . ALA A 1 99 ? -0.612 0.921 -0.490 1.00 89.00 99 ALA A O 1
ATOM 735 N N . SER A 1 100 ? 1.591 0.762 -0.100 1.00 89.94 100 SER A N 1
ATOM 736 C CA . SER A 1 100 ? 1.458 0.563 1.353 1.00 89.94 100 SER A CA 1
ATOM 737 C C . SER A 1 100 ? 0.826 1.763 2.049 1.00 89.94 100 SER A C 1
ATOM 739 O O . SER A 1 100 ? -0.003 1.584 2.944 1.00 89.94 100 SER A O 1
ATOM 741 N N . PHE A 1 101 ? 1.144 2.987 1.616 1.00 88.62 101 PHE A N 1
ATOM 742 C CA . PHE A 1 101 ? 0.467 4.187 2.110 1.00 88.62 101 PHE A CA 1
ATOM 743 C C . PHE A 1 101 ? -1.022 4.175 1.757 1.00 88.62 101 PHE A C 1
ATOM 745 O O . PHE A 1 101 ? -1.855 4.302 2.656 1.00 88.62 101 PHE A O 1
ATOM 752 N N . ALA A 1 102 ? -1.368 3.942 0.489 1.00 90.31 102 ALA A N 1
ATOM 753 C CA . ALA A 1 102 ? -2.763 3.839 0.054 1.00 90.31 102 ALA A CA 1
ATOM 754 C C . ALA A 1 102 ? -3.530 2.756 0.830 1.00 90.31 102 ALA A C 1
ATOM 756 O O . ALA A 1 102 ? -4.627 2.995 1.346 1.00 90.31 102 ALA A O 1
ATOM 757 N N . GLY A 1 103 ? -2.903 1.589 0.983 1.00 88.81 103 GLY A N 1
ATOM 758 C CA . GLY A 1 103 ? -3.430 0.472 1.747 1.00 88.81 103 GLY A CA 1
ATOM 759 C C . GLY A 1 103 ? -3.635 0.821 3.217 1.00 88.81 103 GLY A C 1
ATOM 760 O O . GLY A 1 103 ? -4.685 0.512 3.765 1.00 88.81 103 GLY A O 1
ATOM 761 N N . SER A 1 104 ? -2.693 1.521 3.855 1.00 89.38 104 SER A N 1
ATOM 762 C CA . SER A 1 104 ? -2.822 1.919 5.264 1.00 89.38 104 SER A CA 1
ATOM 763 C C . SER A 1 104 ? -4.000 2.867 5.507 1.00 89.38 104 SER A C 1
ATOM 765 O O . SER A 1 104 ? -4.764 2.679 6.457 1.00 89.38 104 SER A O 1
ATOM 767 N N . VAL A 1 105 ? -4.201 3.840 4.611 1.00 89.44 105 VAL A N 1
ATOM 768 C CA . VAL A 1 105 ? -5.318 4.791 4.679 1.00 89.44 105 VAL A CA 1
ATOM 769 C C . VAL A 1 105 ? -6.644 4.049 4.519 1.00 89.44 105 VAL A C 1
ATOM 771 O O . VAL A 1 105 ? -7.581 4.272 5.291 1.00 89.44 105 VAL A O 1
ATOM 774 N N . PHE A 1 106 ? -6.711 3.114 3.570 1.00 88.44 106 PHE A N 1
ATOM 775 C CA . PHE A 1 106 ? -7.895 2.289 3.360 1.00 88.44 106 PHE A CA 1
ATOM 776 C C . PHE A 1 106 ? -8.153 1.316 4.522 1.00 88.44 106 PHE A C 1
ATOM 778 O O . PHE A 1 106 ? -9.277 1.213 5.007 1.00 88.44 106 PHE A O 1
ATOM 785 N N . GLY A 1 107 ? -7.120 0.649 5.036 1.00 88.19 107 GLY A N 1
ATOM 786 C CA . GLY A 1 107 ? -7.213 -0.267 6.174 1.00 88.19 107 GLY A CA 1
ATOM 787 C C . GLY A 1 107 ? -7.711 0.430 7.440 1.00 88.19 107 GLY A C 1
ATOM 788 O O . GLY A 1 107 ? -8.602 -0.081 8.120 1.00 88.19 107 GLY A O 1
ATOM 789 N N . ALA A 1 108 ? -7.219 1.641 7.712 1.00 88.25 108 ALA A N 1
ATOM 790 C CA . ALA A 1 108 ? -7.711 2.466 8.812 1.00 88.25 108 ALA A CA 1
ATOM 791 C C . ALA A 1 108 ? -9.195 2.840 8.633 1.00 88.25 108 ALA A C 1
ATOM 793 O O . ALA A 1 108 ? -9.961 2.816 9.602 1.00 88.25 108 ALA A O 1
ATOM 794 N N . HIS A 1 109 ? -9.613 3.135 7.397 1.00 87.75 109 HIS A N 1
ATOM 795 C CA . HIS A 1 109 ? -11.014 3.394 7.067 1.00 87.75 109 HIS A CA 1
ATOM 796 C C . HIS A 1 109 ? -11.900 2.158 7.313 1.00 87.75 109 HIS A C 1
ATOM 798 O O . HIS A 1 109 ? -12.961 2.272 7.933 1.00 87.75 109 HIS A O 1
ATOM 804 N N . LEU A 1 110 ? -11.447 0.964 6.912 1.00 88.19 110 LEU A N 1
ATOM 805 C CA . LEU A 1 110 ? -12.154 -0.298 7.168 1.00 88.19 110 LEU A CA 1
ATOM 806 C C . LEU A 1 110 ? -12.288 -0.602 8.664 1.00 88.19 110 LEU A C 1
ATOM 808 O O . LEU A 1 110 ? -13.368 -0.992 9.112 1.00 88.19 110 LEU A O 1
ATOM 812 N N . ARG A 1 111 ? -11.222 -0.396 9.450 1.00 87.69 111 ARG A N 1
ATOM 813 C CA . ARG A 1 111 ? -11.266 -0.599 10.907 1.00 87.69 111 ARG A CA 1
ATOM 814 C C . ARG A 1 111 ? -12.340 0.269 11.551 1.00 87.69 111 ARG A C 1
ATOM 816 O O . ARG A 1 111 ? -13.128 -0.215 12.359 1.00 87.69 111 ARG A O 1
ATOM 823 N N . TRP A 1 112 ? -12.411 1.534 11.146 1.00 84.62 112 TRP A N 1
ATOM 824 C CA . TRP A 1 112 ? -13.440 2.450 11.624 1.00 84.62 112 TRP A CA 1
ATOM 825 C C . TRP A 1 112 ? -14.857 1.991 11.246 1.00 84.62 112 TRP A C 1
ATOM 827 O O . TRP A 1 112 ? -15.745 1.999 12.100 1.00 84.62 112 TRP A O 1
ATOM 837 N N . LEU A 1 113 ? -15.080 1.547 10.000 1.00 85.50 113 LEU A N 1
ATOM 838 C CA . LEU A 1 113 ? -16.379 1.006 9.574 1.00 85.50 113 LEU A CA 1
ATOM 839 C C . LEU A 1 113 ? -16.796 -0.197 10.430 1.00 85.50 113 LEU A C 1
ATOM 841 O O . LEU A 1 113 ? -17.951 -0.285 10.855 1.00 85.50 113 LEU A O 1
ATOM 845 N N . ALA A 1 114 ? -15.854 -1.095 10.724 1.00 86.69 114 ALA A N 1
ATOM 846 C CA . ALA A 1 114 ? -16.093 -2.254 11.575 1.00 86.69 114 ALA A CA 1
ATOM 847 C C . ALA A 1 114 ? -16.435 -1.852 13.021 1.00 86.69 114 ALA A C 1
ATOM 849 O O . ALA A 1 114 ? -17.377 -2.392 13.602 1.00 86.69 114 ALA A O 1
ATOM 850 N N . GLU A 1 115 ? -15.719 -0.882 13.595 1.00 86.19 115 GLU A N 1
ATOM 851 C CA . GLU A 1 115 ? -16.013 -0.345 14.930 1.00 86.19 115 GLU A CA 1
ATOM 852 C C . GLU A 1 115 ? -17.379 0.344 14.988 1.00 86.19 115 GLU A C 1
ATOM 854 O O . GLU A 1 115 ? -18.099 0.191 15.975 1.00 86.19 115 GLU A O 1
ATOM 859 N N . ARG A 1 116 ? -17.768 1.069 13.932 1.00 81.75 116 ARG A N 1
ATOM 860 C CA . ARG A 1 116 ? -19.084 1.712 13.844 1.00 81.75 116 ARG A CA 1
ATOM 861 C C . ARG A 1 116 ? -20.207 0.684 13.783 1.00 81.75 116 ARG A C 1
ATOM 863 O O . ARG A 1 116 ? -21.165 0.819 14.534 1.00 81.75 116 ARG A O 1
ATOM 870 N N . ARG A 1 117 ? -20.060 -0.356 12.956 1.00 84.75 117 ARG A N 1
ATOM 871 C CA . ARG A 1 117 ? -21.048 -1.441 12.837 1.00 84.75 117 ARG A CA 1
ATOM 872 C C . ARG A 1 117 ? -21.260 -2.193 14.154 1.00 84.75 117 ARG A C 1
ATOM 874 O O . ARG A 1 117 ? -22.338 -2.714 14.374 1.00 84.75 117 ARG A O 1
ATOM 881 N N . ARG A 1 118 ? -20.248 -2.253 15.026 1.00 84.69 118 ARG A N 1
ATOM 882 C CA . ARG A 1 118 ? -20.371 -2.854 16.367 1.00 84.69 118 ARG A CA 1
ATOM 883 C C . ARG A 1 118 ? -21.107 -1.970 17.383 1.00 84.69 118 ARG A C 1
ATOM 885 O O . ARG A 1 118 ? -21.449 -2.468 18.447 1.00 84.69 118 ARG A O 1
ATOM 892 N N . ARG A 1 119 ? -21.265 -0.668 17.114 1.00 77.06 119 ARG A N 1
ATOM 893 C CA . ARG A 1 119 ? -21.920 0.298 18.021 1.00 77.06 119 ARG A CA 1
ATOM 894 C C . ARG A 1 119 ? -23.384 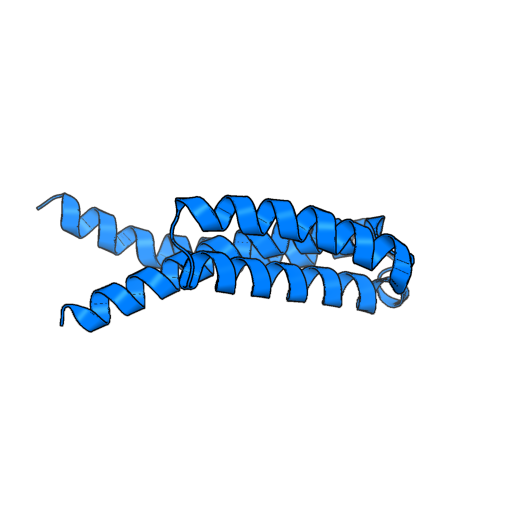0.574 17.667 1.00 77.06 119 ARG A C 1
ATOM 896 O O . ARG A 1 119 ? -24.076 1.171 18.483 1.00 77.06 119 ARG A O 1
ATOM 903 N N . THR A 1 120 ? -23.805 0.207 16.460 1.00 64.25 120 THR A N 1
ATOM 904 C CA . THR A 1 120 ? -25.200 0.189 15.984 1.00 64.25 120 THR A CA 1
ATOM 905 C C . THR A 1 120 ? -25.821 -1.169 16.227 1.00 64.25 120 THR A C 1
ATOM 907 O O . THR A 1 120 ? -26.978 -1.197 16.685 1.00 64.25 120 THR A O 1
#

Secondary structure (DSSP, 8-state):
-HHHHHHHHHHHHHHHHHHHHHHHHHHHHHHHHGGGHHHHHHHHHHHHHHHHHHHHHHHHHS-HHHHHHHHHHHHHHHHHHIIIIIS-HHHHHHHHHHHHHHHHHHHHHHHHHHHHHTT-

Foldseek 3Di:
DPPVVVVVVVQVVLLVCLVVLLVCLLVVLCVVCDPCCVVLVVLSVCLQVVLLQLLQCLQQPHDPVVSVVSNVVVLVVLLVCCVPPVVQSVSSNSSNNSSNVSNNSNNNSNNVVVVVVVVD

Radius of gyration: 16.21 Å; chains: 1; bounding box: 42×34×40 Å

pLDDT: mean 81.82, std 9.85, range [50.16, 92.19]